Protein AF-A0A923EM56-F1 (afdb_monomer_lite)

pLDDT: mean 72.85, std 18.01, range [42.16, 94.0]

InterPro domains:
  IPR000380 DNA topoisomerase, type IA [PTHR42785] (2-36)
  IPR006171 TOPRIM domain [PF01751] (2-39)
  IPR006171 TOPRIM domain [PS50880] (1-57)
  IPR023405 DNA topoisomerase, type IA, core domain [SSF56712] (2-41)

Structure (mmCIF, N/CA/C/O backbone):
data_AF-A0A923EM56-F1
#
_entry.id   AF-A0A923EM56-F1
#
loop_
_atom_site.group_PDB
_atom_site.id
_atom_site.type_symbol
_atom_site.label_atom_id
_atom_site.label_alt_id
_atom_site.label_comp_id
_atom_site.label_asym_id
_atom_site.label_entity_id
_atom_site.label_seq_id
_atom_site.pdbx_PDB_ins_code
_atom_site.Cartn_x
_atom_site.Cartn_y
_atom_site.Cartn_z
_atom_site.occupancy
_atom_site.B_iso_or_equiv
_atom_site.auth_seq_id
_atom_site.auth_comp_id
_atom_site.auth_asym_id
_atom_site.auth_atom_id
_atom_site.pdbx_PDB_model_num
ATOM 1 N N . MET A 1 1 ? -4.767 3.330 -2.706 1.00 78.81 1 MET A N 1
ATOM 2 C CA . MET A 1 1 ? -3.478 2.669 -3.032 1.00 78.81 1 MET A CA 1
ATOM 3 C C . MET A 1 1 ? -2.353 3.545 -2.504 1.00 78.81 1 MET A C 1
ATOM 5 O O . MET A 1 1 ? -2.537 4.753 -2.492 1.00 78.81 1 MET A O 1
ATOM 9 N N . VAL A 1 2 ? -1.247 2.971 -2.023 1.00 88.81 2 VAL A N 1
ATOM 10 C CA . VAL A 1 2 ? -0.142 3.712 -1.366 1.00 88.81 2 VAL A CA 1
ATOM 11 C C . VAL A 1 2 ? 1.213 3.146 -1.805 1.00 88.81 2 VAL A C 1
ATOM 13 O O . VAL A 1 2 ? 1.265 1.971 -2.150 1.00 88.81 2 VAL A O 1
ATOM 16 N N . GLU A 1 3 ? 2.322 3.898 -1.772 1.00 88.81 3 GLU A N 1
ATOM 17 C CA . GLU A 1 3 ? 3.591 3.351 -2.288 1.00 88.81 3 GLU A CA 1
ATOM 18 C C . GLU A 1 3 ? 4.206 2.242 -1.416 1.00 88.81 3 GLU A C 1
ATOM 20 O O . GLU A 1 3 ? 4.853 1.334 -1.934 1.00 88.81 3 GLU A O 1
ATOM 25 N N . SER A 1 4 ? 3.979 2.264 -0.096 1.00 89.38 4 SER A N 1
ATOM 26 C CA . SER A 1 4 ? 4.655 1.359 0.837 1.00 89.38 4 SER A CA 1
ATOM 27 C C . SER A 1 4 ? 3.688 0.487 1.653 1.00 89.38 4 SER A C 1
ATOM 29 O O . SER A 1 4 ? 2.622 0.957 2.074 1.00 89.38 4 SER A O 1
ATOM 31 N N . PRO A 1 5 ? 4.058 -0.776 1.951 1.00 89.06 5 PRO A N 1
ATOM 32 C CA . PRO A 1 5 ? 3.236 -1.671 2.771 1.00 89.06 5 PRO A CA 1
ATOM 33 C C . PRO A 1 5 ? 3.018 -1.158 4.200 1.00 89.06 5 PRO A C 1
ATOM 35 O O . PRO A 1 5 ? 1.962 -1.377 4.790 1.00 89.06 5 PRO A O 1
ATOM 38 N N . ALA A 1 6 ? 4.007 -0.458 4.767 1.00 91.56 6 ALA A N 1
ATOM 39 C CA . ALA A 1 6 ? 3.915 0.105 6.113 1.00 91.56 6 ALA A CA 1
ATOM 40 C C . ALA A 1 6 ? 2.810 1.166 6.207 1.00 91.56 6 ALA A C 1
ATOM 42 O O . ALA A 1 6 ? 2.005 1.136 7.137 1.00 91.56 6 ALA A O 1
ATOM 43 N N . LYS A 1 7 ? 2.709 2.050 5.205 1.00 90.38 7 LYS A N 1
ATOM 44 C CA . LYS A 1 7 ? 1.653 3.066 5.165 1.00 90.38 7 LYS A CA 1
ATOM 45 C C . LYS A 1 7 ? 0.269 2.456 4.976 1.00 90.38 7 LYS A C 1
ATOM 47 O O . LY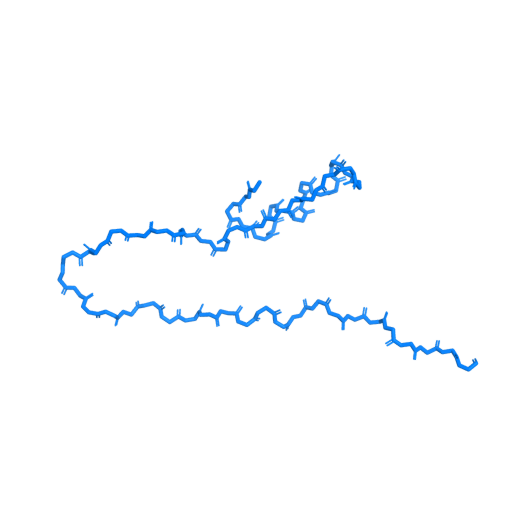S A 1 7 ? -0.660 2.882 5.654 1.00 90.38 7 LYS A O 1
ATOM 52 N N . ALA A 1 8 ? 0.134 1.426 4.137 1.00 92.62 8 ALA A N 1
ATOM 53 C CA . ALA A 1 8 ? -1.134 0.709 3.986 1.00 92.62 8 ALA A CA 1
ATOM 54 C C . ALA A 1 8 ? -1.625 0.125 5.326 1.00 92.62 8 ALA A C 1
ATOM 56 O O . ALA A 1 8 ? -2.791 0.291 5.675 1.00 92.62 8 ALA A O 1
ATOM 57 N N . LYS A 1 9 ? -0.724 -0.463 6.130 1.00 90.69 9 LYS A N 1
ATOM 58 C CA . LYS A 1 9 ? -1.060 -0.965 7.476 1.00 90.69 9 LYS A CA 1
ATOM 59 C C . LYS A 1 9 ? -1.530 0.141 8.416 1.00 90.69 9 LYS A C 1
ATOM 61 O O . LYS A 1 9 ? -2.480 -0.071 9.160 1.00 90.69 9 LYS A O 1
ATOM 66 N N . THR A 1 10 ? -0.868 1.294 8.405 1.00 93.56 10 THR A N 1
ATOM 67 C CA . THR A 1 10 ? -1.243 2.431 9.253 1.00 93.56 10 THR A CA 1
ATOM 68 C C . THR A 1 10 ? -2.600 3.004 8.852 1.00 93.56 10 THR A C 1
ATOM 70 O O . THR A 1 10 ? -3.452 3.198 9.708 1.00 93.56 10 THR A O 1
ATOM 73 N N . ILE A 1 11 ? -2.841 3.204 7.556 1.00 91.62 11 ILE A N 1
ATOM 74 C CA . ILE A 1 11 ? -4.093 3.785 7.057 1.00 91.62 11 ILE A CA 1
ATOM 75 C C . ILE A 1 11 ? -5.280 2.834 7.2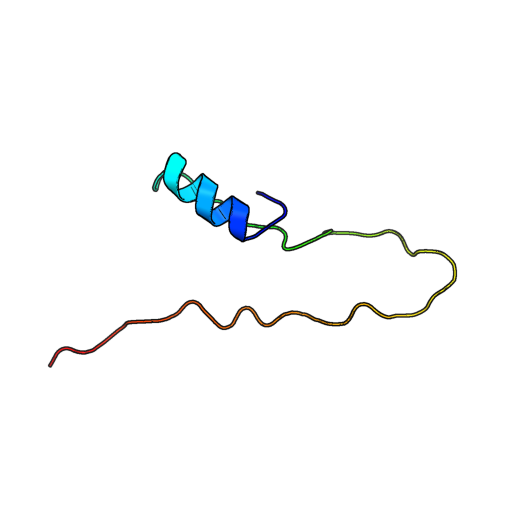73 1.00 91.62 11 ILE A C 1
ATOM 77 O O . ILE A 1 11 ? -6.351 3.293 7.663 1.00 91.62 11 ILE A O 1
ATOM 81 N N . ASN A 1 12 ? -5.087 1.516 7.137 1.00 91.94 12 ASN A N 1
ATOM 82 C CA . ASN A 1 12 ? -6.127 0.533 7.471 1.00 91.94 12 ASN A CA 1
ATOM 83 C C . ASN A 1 12 ? -6.615 0.646 8.924 1.00 91.94 12 ASN A C 1
ATOM 85 O O . ASN A 1 12 ? -7.784 0.385 9.186 1.00 91.94 12 ASN A O 1
ATOM 89 N N . LYS A 1 13 ? -5.751 1.048 9.870 1.00 92.88 13 LYS A N 1
ATOM 90 C CA . LYS A 1 13 ? -6.170 1.254 11.267 1.00 92.88 13 LYS A CA 1
ATOM 91 C C . LYS A 1 13 ? -7.124 2.435 11.426 1.00 92.88 13 LYS A C 1
ATOM 93 O O . LYS A 1 13 ? -7.931 2.420 12.345 1.00 92.88 13 LYS A O 1
ATOM 98 N N . TYR A 1 14 ? -7.013 3.445 10.565 1.00 94.00 14 TYR A N 1
ATOM 99 C CA . TYR A 1 14 ? -7.838 4.649 10.634 1.00 94.00 14 TYR A CA 1
ATOM 100 C C . TYR A 1 14 ? -9.148 4.516 9.854 1.00 94.00 14 TYR A C 1
ATOM 102 O O . TYR A 1 14 ? -10.156 5.057 10.288 1.00 94.00 14 TYR A O 1
ATOM 110 N N . LEU A 1 15 ? -9.144 3.807 8.720 1.00 91.94 15 LEU A N 1
ATOM 111 C CA . LEU A 1 15 ? -10.323 3.679 7.853 1.00 91.94 15 LEU A CA 1
ATOM 112 C C . LEU A 1 15 ? -11.256 2.522 8.232 1.00 91.94 15 LEU A C 1
ATOM 114 O O . LEU A 1 15 ? -12.418 2.534 7.838 1.00 91.94 15 LEU A O 1
ATOM 118 N N . GLY A 1 16 ? -10.769 1.523 8.971 1.00 89.38 16 GLY A N 1
ATOM 119 C CA . GLY A 1 16 ? -11.575 0.363 9.347 1.00 89.38 16 GLY A CA 1
ATOM 120 C C . GLY A 1 16 ? -11.865 -0.584 8.177 1.00 89.38 16 GLY A C 1
ATOM 121 O O . GLY A 1 16 ? -11.114 -0.651 7.203 1.00 89.38 16 GLY A O 1
ATOM 122 N N . ASN A 1 17 ? -12.936 -1.369 8.304 1.00 90.00 17 ASN A N 1
ATOM 123 C CA . ASN A 1 17 ? -13.231 -2.505 7.423 1.00 90.00 17 ASN A CA 1
ATOM 124 C C . ASN A 1 17 ? -13.899 -2.123 6.096 1.00 90.00 17 ASN A C 1
ATOM 126 O O . ASN A 1 17 ? -13.947 -2.953 5.190 1.00 90.00 17 ASN A O 1
ATOM 130 N N . ASP A 1 18 ? -14.372 -0.886 5.966 1.00 93.56 18 ASP A N 1
ATOM 131 C CA . ASP A 1 18 ? -15.072 -0.418 4.765 1.00 93.56 18 ASP A CA 1
ATOM 132 C C . ASP A 1 18 ? -14.113 -0.137 3.598 1.00 93.56 18 ASP A C 1
ATOM 134 O O . ASP A 1 18 ? -14.534 -0.004 2.449 1.00 93.56 18 ASP A O 1
ATOM 138 N N . TYR A 1 19 ? -12.804 -0.082 3.874 1.00 91.56 19 TYR A N 1
ATOM 139 C CA . TYR A 1 19 ? -11.779 0.225 2.884 1.00 91.56 19 TYR A CA 1
ATOM 140 C C . TYR A 1 19 ? -10.671 -0.825 2.854 1.00 91.56 19 TYR A C 1
ATOM 142 O O . TYR A 1 19 ? -10.082 -1.194 3.868 1.00 91.56 19 TYR A O 1
ATOM 150 N N . VAL A 1 20 ? -10.305 -1.247 1.641 1.00 89.38 20 VAL A N 1
ATOM 151 C CA . VAL A 1 20 ? -9.157 -2.130 1.407 1.00 89.38 20 VAL A CA 1
ATOM 152 C C . VAL A 1 20 ? -7.990 -1.313 0.862 1.00 89.38 20 VAL A C 1
ATOM 154 O O . VAL A 1 20 ? -7.926 -1.003 -0.331 1.00 89.38 20 VAL A O 1
ATOM 157 N N . VAL A 1 21 ? -7.022 -0.983 1.721 1.00 89.19 21 VAL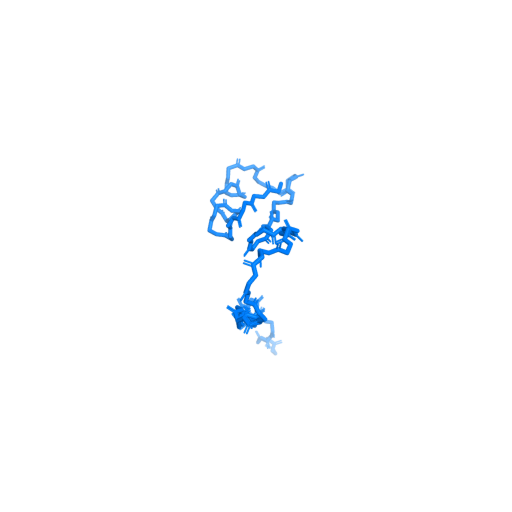 A N 1
ATOM 158 C CA . VAL A 1 21 ? -5.806 -0.281 1.292 1.00 89.19 21 VAL A CA 1
ATOM 159 C C . VAL A 1 21 ? -4.733 -1.284 0.874 1.00 89.19 21 VAL A C 1
ATOM 161 O O . VAL A 1 21 ? -4.270 -2.113 1.654 1.00 89.19 21 VAL A O 1
ATOM 164 N N . LYS A 1 22 ? -4.307 -1.182 -0.385 1.00 90.06 22 LYS A N 1
ATOM 165 C CA . LYS A 1 22 ? -3.226 -1.972 -0.990 1.00 90.06 22 LYS A CA 1
ATOM 166 C C . LYS A 1 22 ? -2.008 -1.085 -1.282 1.00 90.06 22 LYS A C 1
ATOM 168 O O . LYS A 1 22 ? -2.158 0.125 -1.493 1.00 90.06 22 LYS A O 1
ATOM 173 N N . SER A 1 23 ? -0.815 -1.686 -1.296 1.00 89.88 23 SER A N 1
ATOM 174 C CA . SER A 1 23 ? 0.452 -0.994 -1.579 1.00 89.88 23 SER A CA 1
ATOM 175 C C . SER A 1 23 ? 1.044 -1.360 -2.944 1.00 89.88 23 SER A C 1
ATOM 177 O O . SER A 1 23 ? 0.997 -2.533 -3.303 1.00 89.88 23 SER A O 1
ATOM 179 N N . SER A 1 24 ? 1.658 -0.405 -3.655 1.00 84.75 24 SER A N 1
ATOM 180 C CA . SER A 1 24 ? 2.287 -0.633 -4.971 1.00 84.75 24 SER A CA 1
ATOM 181 C C . SER A 1 24 ? 3.709 -1.203 -4.914 1.00 84.75 24 SER A C 1
ATOM 183 O O . SER A 1 24 ? 4.264 -1.517 -5.958 1.00 84.75 24 SER A O 1
ATOM 185 N N . VAL A 1 25 ? 4.302 -1.352 -3.721 1.00 83.50 25 VAL A N 1
ATOM 186 C CA . VAL A 1 25 ? 5.641 -1.946 -3.472 1.00 83.50 25 VAL A CA 1
ATOM 187 C C . VAL A 1 25 ? 6.796 -1.239 -4.223 1.00 83.50 25 VAL A C 1
ATOM 189 O O . VAL A 1 25 ? 7.950 -1.639 -4.106 1.00 83.50 25 VAL A O 1
ATOM 192 N N . GLY A 1 26 ? 6.531 -0.140 -4.933 1.00 79.62 26 GLY A N 1
ATOM 193 C CA . GLY A 1 26 ? 7.512 0.606 -5.719 1.00 79.62 26 GLY A CA 1
ATOM 194 C C . GLY A 1 26 ? 6.887 1.318 -6.919 1.00 79.62 26 GLY A C 1
ATOM 195 O O . GLY A 1 26 ? 5.674 1.567 -6.949 1.00 79.62 26 GLY A O 1
ATOM 196 N N . HIS A 1 27 ? 7.731 1.649 -7.900 1.00 82.31 27 HIS A N 1
ATOM 197 C CA . HIS A 1 27 ? 7.305 2.183 -9.190 1.00 82.31 27 HIS A CA 1
ATOM 198 C C . HIS A 1 27 ? 6.665 1.075 -10.028 1.00 82.31 27 HIS A C 1
ATOM 200 O O . HIS A 1 27 ? 7.199 -0.023 -10.153 1.00 82.31 27 HIS A O 1
ATOM 206 N N . ILE A 1 28 ? 5.496 1.370 -10.591 1.00 82.06 28 ILE A N 1
ATOM 207 C CA . ILE A 1 28 ? 4.726 0.405 -11.388 1.00 82.06 28 ILE A CA 1
ATOM 208 C C . ILE A 1 28 ? 5.260 0.357 -12.825 1.00 82.06 28 ILE A C 1
ATOM 210 O O . ILE A 1 28 ? 5.162 -0.666 -13.499 1.00 82.06 28 ILE A O 1
ATOM 214 N N . ARG A 1 29 ? 5.817 1.471 -13.308 1.00 81.44 29 ARG A N 1
ATOM 215 C CA . ARG A 1 29 ? 6.424 1.600 -14.632 1.00 81.44 29 ARG A CA 1
ATOM 216 C C . ARG A 1 29 ? 7.560 2.601 -14.533 1.00 81.44 29 ARG A C 1
ATOM 218 O O . ARG A 1 29 ? 7.326 3.720 -14.089 1.00 81.44 29 ARG A O 1
ATOM 225 N N . ASP A 1 30 ? 8.730 2.199 -15.000 1.00 79.25 30 ASP A N 1
ATOM 226 C CA . ASP A 1 30 ? 9.887 3.074 -15.141 1.00 79.25 30 ASP A CA 1
ATOM 227 C C . ASP A 1 30 ? 10.252 3.192 -16.624 1.00 79.25 30 ASP A C 1
ATOM 229 O O . ASP A 1 30 ? 10.009 2.277 -17.419 1.00 79.25 30 ASP A O 1
ATOM 233 N N . LEU A 1 31 ? 10.806 4.343 -17.006 1.00 79.25 31 LEU A N 1
ATOM 234 C CA . LEU A 1 31 ? 11.370 4.525 -18.339 1.00 79.25 31 LEU A CA 1
ATOM 235 C C . LEU A 1 31 ? 12.673 3.719 -18.456 1.00 79.25 31 LEU A C 1
ATOM 237 O O . LEU A 1 31 ? 13.393 3.576 -17.464 1.00 79.25 31 LEU A O 1
ATOM 241 N N . PRO A 1 32 ? 13.023 3.231 -19.659 1.00 78.19 32 PRO A N 1
ATOM 242 C CA . PRO A 1 32 ? 14.343 2.665 -19.883 1.00 78.19 32 PRO A CA 1
ATOM 243 C C . PRO A 1 32 ? 15.392 3.758 -19.646 1.00 78.19 32 PRO A C 1
ATOM 245 O O . PRO A 1 32 ? 15.477 4.728 -20.397 1.00 78.19 32 PRO A O 1
ATOM 248 N N . THR A 1 33 ? 16.178 3.628 -18.578 1.00 74.88 33 THR A N 1
ATOM 249 C CA . THR A 1 33 ? 17.264 4.570 -18.295 1.00 74.88 33 THR A CA 1
ATOM 250 C C . THR A 1 33 ? 18.404 4.274 -19.262 1.00 74.88 33 THR A C 1
ATOM 252 O O . THR A 1 33 ? 18.931 3.159 -19.278 1.00 74.88 33 THR A O 1
ATOM 255 N N . SER A 1 34 ? 18.759 5.238 -20.108 1.00 64.75 34 SER A N 1
ATOM 256 C CA . SER A 1 34 ? 19.768 5.067 -21.154 1.00 64.75 34 SER A CA 1
ATOM 257 C C . SER A 1 3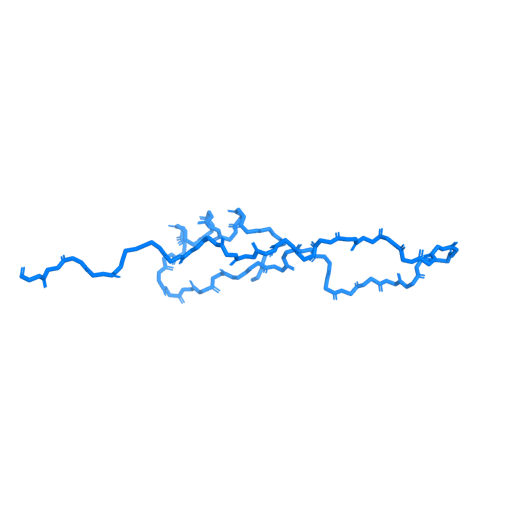4 ? 21.120 4.654 -20.557 1.00 64.75 34 SER A C 1
ATOM 259 O O . SER A 1 34 ? 21.763 5.460 -19.887 1.00 64.75 34 SER A O 1
ATOM 261 N N . GLY A 1 35 ? 21.556 3.416 -20.815 1.00 65.00 35 GLY A N 1
ATOM 262 C CA . GLY A 1 35 ? 22.951 2.997 -20.628 1.00 65.00 35 GLY A CA 1
ATOM 263 C C . GLY A 1 35 ? 23.230 1.788 -19.731 1.00 65.00 35 GLY A C 1
ATOM 264 O O . GLY A 1 35 ? 24.380 1.363 -19.684 1.00 65.00 35 GLY A O 1
ATOM 265 N N . SER A 1 36 ? 22.254 1.180 -19.053 1.00 56.81 36 SER A N 1
ATOM 266 C CA . SER A 1 36 ? 22.530 -0.020 -18.246 1.00 56.81 36 SER A CA 1
ATOM 267 C C . SER A 1 36 ? 21.447 -1.084 -18.376 1.00 56.81 36 SER A C 1
ATOM 269 O O . SER A 1 36 ? 20.336 -0.987 -17.858 1.00 56.81 36 SER A O 1
ATOM 271 N N . ALA A 1 37 ? 21.819 -2.156 -19.074 1.00 56.53 37 ALA A N 1
ATOM 272 C CA . ALA A 1 37 ? 21.175 -3.445 -18.956 1.00 56.53 37 ALA A CA 1
ATOM 273 C C . ALA A 1 37 ? 21.092 -3.841 -17.472 1.00 56.53 37 ALA A C 1
ATOM 275 O O . ALA A 1 37 ? 22.105 -3.898 -16.778 1.00 56.53 37 ALA A O 1
ATOM 276 N N . SER A 1 38 ? 19.871 -4.120 -17.014 1.00 57.44 38 SER A N 1
ATOM 277 C CA . SER A 1 38 ? 19.555 -5.036 -15.914 1.00 57.44 38 SER A CA 1
ATOM 278 C C . SER A 1 38 ? 20.453 -4.969 -14.669 1.00 57.44 38 SER A C 1
ATOM 280 O O . SER A 1 38 ? 21.461 -5.666 -14.580 1.00 57.44 38 SER A O 1
ATOM 282 N N . LYS A 1 39 ? 19.989 -4.272 -13.629 1.00 55.62 39 LYS A N 1
ATOM 283 C CA . LYS A 1 39 ? 20.063 -4.776 -12.246 1.00 55.62 39 LYS A CA 1
ATOM 284 C C . LYS A 1 39 ? 19.150 -3.958 -11.332 1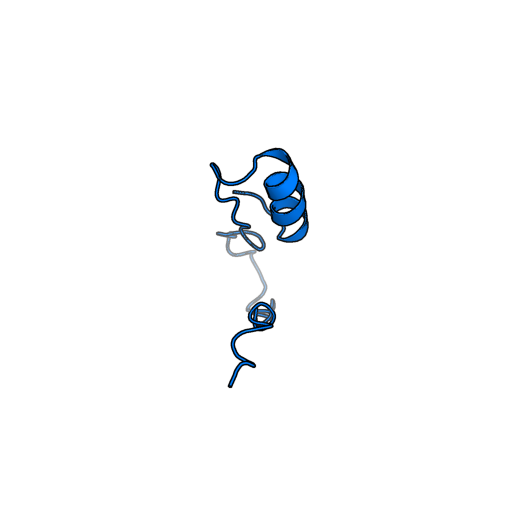.00 55.62 39 LYS A C 1
ATOM 286 O O . LYS A 1 39 ? 19.564 -2.987 -10.712 1.00 55.62 39 LYS A O 1
ATOM 291 N N . LYS A 1 40 ? 17.916 -4.427 -11.158 1.00 53.38 40 LYS A N 1
ATOM 292 C CA . LYS A 1 40 ? 17.316 -4.413 -9.824 1.00 53.38 40 LYS A CA 1
ATOM 293 C C . LYS A 1 40 ? 16.597 -5.730 -9.585 1.00 53.38 40 LYS A C 1
ATOM 295 O O . LYS A 1 40 ? 15.423 -5.915 -9.873 1.00 53.38 40 LYS A O 1
ATOM 300 N N . SER A 1 41 ? 17.414 -6.660 -9.117 1.00 55.53 41 SER A N 1
ATOM 301 C CA . SER A 1 41 ? 17.045 -7.811 -8.313 1.00 55.53 41 SER A CA 1
ATOM 302 C C . SER A 1 41 ? 15.966 -7.498 -7.276 1.00 55.53 41 SER A C 1
ATOM 304 O O . SER A 1 41 ? 15.951 -6.407 -6.702 1.00 55.53 41 SER A O 1
ATOM 306 N N . ALA A 1 42 ? 15.230 -8.559 -6.950 1.00 55.69 42 ALA A N 1
ATOM 307 C CA . ALA A 1 42 ? 14.433 -8.769 -5.747 1.00 55.69 42 ALA A CA 1
ATOM 308 C C . ALA A 1 42 ? 12.956 -8.370 -5.845 1.00 55.69 42 ALA A C 1
ATOM 310 O O . ALA A 1 42 ? 12.477 -7.463 -5.163 1.00 55.69 42 ALA A O 1
ATOM 311 N N . ASP A 1 43 ? 12.218 -9.203 -6.583 1.00 50.59 43 ASP A N 1
ATOM 312 C CA . ASP A 1 43 ? 10.991 -9.791 -6.043 1.00 50.59 43 ASP A CA 1
ATOM 313 C C . ASP A 1 43 ? 11.277 -10.266 -4.605 1.00 50.59 43 ASP A C 1
ATOM 315 O O . ASP A 1 43 ? 11.882 -11.310 -4.363 1.00 50.59 43 ASP A O 1
ATOM 319 N N . SER A 1 44 ? 10.981 -9.406 -3.631 1.00 50.59 44 SER A N 1
ATOM 320 C CA . SER A 1 44 ? 11.056 -9.758 -2.219 1.00 50.59 44 SER A CA 1
ATOM 321 C C . SER A 1 44 ? 9.777 -10.512 -1.902 1.00 50.59 44 SER A C 1
ATOM 323 O O . SER A 1 44 ? 8.793 -9.910 -1.478 1.00 50.59 44 SER A O 1
ATOM 325 N N . THR A 1 45 ? 9.790 -11.810 -2.200 1.00 47.62 45 THR A N 1
ATOM 326 C CA . THR A 1 45 ? 8.925 -12.859 -1.650 1.00 47.62 45 THR A CA 1
ATOM 327 C C . THR A 1 45 ? 8.048 -12.366 -0.495 1.00 47.62 45 THR A C 1
ATOM 329 O O . THR A 1 45 ? 8.446 -12.340 0.672 1.00 47.62 45 THR A O 1
ATOM 332 N N . ALA A 1 46 ? 6.805 -12.005 -0.811 1.00 49.50 46 ALA A N 1
ATOM 333 C CA . ALA A 1 46 ? 5.763 -11.744 0.173 1.00 49.50 46 ALA A CA 1
ATOM 334 C C . ALA A 1 46 ? 5.194 -13.068 0.721 1.00 49.50 46 ALA A C 1
ATOM 336 O O . ALA A 1 46 ? 3.987 -13.276 0.767 1.00 49.50 46 ALA A O 1
ATOM 337 N N . THR A 1 47 ? 6.055 -13.979 1.175 1.00 43.22 47 THR A N 1
ATOM 338 C CA . THR A 1 47 ? 5.686 -15.073 2.079 1.00 43.22 47 THR A CA 1
ATOM 339 C C . THR A 1 47 ? 5.973 -14.627 3.506 1.00 43.22 47 THR A C 1
ATOM 341 O O . THR A 1 47 ? 7.026 -14.914 4.061 1.00 43.22 47 THR A O 1
ATOM 344 N N . LYS A 1 48 ? 5.029 -13.899 4.117 1.00 52.16 48 LYS A N 1
ATOM 345 C CA . LYS A 1 48 ? 4.849 -13.823 5.584 1.00 52.16 48 LYS A CA 1
ATOM 346 C C . LYS A 1 48 ? 3.522 -13.132 5.909 1.00 52.16 48 LYS A C 1
ATOM 348 O O . LYS A 1 48 ? 3.463 -11.935 6.176 1.00 52.16 48 LYS A O 1
ATOM 353 N N . GLY A 1 49 ? 2.443 -13.912 5.871 1.00 42.16 49 GLY A N 1
ATOM 354 C CA . GLY A 1 49 ? 1.098 -13.430 6.189 1.00 42.16 49 GLY A CA 1
ATOM 355 C C . GLY A 1 49 ? 0.029 -14.514 6.311 1.00 42.16 49 GLY A C 1
ATOM 356 O O . GLY A 1 49 ? -1.132 -14.221 6.078 1.00 42.16 49 GLY A O 1
ATOM 357 N N . ALA A 1 50 ? 0.390 -15.749 6.662 1.00 43.72 50 ALA A N 1
ATOM 358 C CA . ALA A 1 50 ? -0.569 -16.767 7.086 1.00 43.72 50 ALA A CA 1
ATOM 359 C C . ALA A 1 50 ? -0.036 -17.415 8.368 1.00 43.72 50 ALA A C 1
ATOM 361 O O . ALA A 1 50 ? 0.628 -18.448 8.339 1.00 43.72 50 ALA A O 1
ATOM 362 N N . LYS A 1 51 ? -0.256 -16.753 9.508 1.00 50.75 51 LYS A N 1
ATOM 363 C CA . LYS A 1 51 ? -0.138 -17.392 10.819 1.00 50.75 51 LYS A CA 1
ATOM 364 C C . LYS A 1 51 ? -1.552 -17.566 11.370 1.00 50.75 51 LYS A C 1
ATOM 366 O O . LYS A 1 51 ? -2.252 -16.577 11.550 1.00 50.75 51 LYS A O 1
ATOM 371 N N . SER A 1 52 ? -1.882 -18.819 11.686 1.00 46.94 52 SER A N 1
ATOM 372 C CA . SER A 1 52 ? -2.986 -19.282 12.543 1.00 46.94 52 SER A CA 1
ATOM 373 C C . SER A 1 52 ? -4.317 -19.678 11.879 1.00 46.94 52 SER A C 1
ATOM 375 O O . SER A 1 52 ? -5.299 -18.948 11.913 1.00 46.94 52 SER A O 1
ATOM 377 N N . LEU A 1 53 ? -4.366 -20.911 11.368 1.00 52.91 53 LEU A N 1
ATOM 378 C CA . LEU A 1 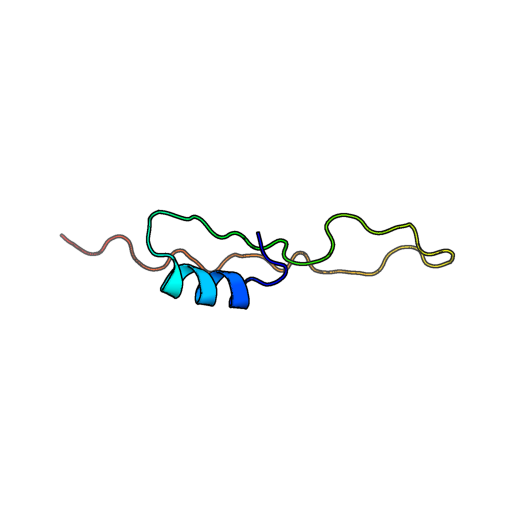53 ? -5.540 -21.800 11.348 1.00 52.91 53 LEU A CA 1
ATOM 379 C C . LEU A 1 53 ? -4.930 -23.217 11.269 1.00 52.91 53 LEU A C 1
ATOM 381 O O . LEU A 1 53 ? -4.127 -23.451 10.378 1.00 52.91 53 LEU A O 1
ATOM 385 N N . LYS A 1 54 ? -5.102 -24.193 12.163 1.00 44.72 54 LYS A N 1
ATOM 386 C CA . LYS A 1 54 ? -6.207 -24.587 13.032 1.00 44.72 54 LYS A CA 1
ATOM 387 C C . LYS A 1 54 ? -5.618 -25.484 14.140 1.00 44.72 54 LYS A C 1
ATOM 389 O O . LYS A 1 54 ? -5.074 -26.538 13.838 1.00 44.72 54 LYS A O 1
ATOM 394 N N . GLY A 1 55 ? -5.744 -25.090 15.402 1.00 52.78 55 GLY A N 1
ATOM 395 C CA . GLY A 1 55 ? -5.638 -26.002 16.542 1.00 52.78 55 GLY A CA 1
ATOM 396 C C . GLY A 1 55 ? -6.975 -25.987 17.269 1.00 52.78 55 GLY A C 1
ATOM 397 O O . GLY A 1 55 ? -7.286 -24.989 17.913 1.00 52.78 55 GLY A O 1
ATOM 398 N N . ARG A 1 56 ? -7.797 -27.020 17.064 1.00 62.19 56 ARG A N 1
ATOM 399 C CA . ARG A 1 56 ? -8.954 -27.396 17.899 1.00 62.19 56 ARG A CA 1
ATOM 400 C C . ARG A 1 56 ? -9.527 -28.707 17.362 1.00 62.19 56 ARG A C 1
ATOM 402 O O . ARG A 1 56 ? -10.339 -28.693 16.437 1.00 62.19 56 ARG A O 1
ATOM 409 N N . THR A 1 57 ? -8.997 -29.807 17.885 1.00 57.25 57 THR A N 1
ATOM 410 C CA . THR A 1 57 ? -9.832 -30.914 18.371 1.00 57.25 57 THR A CA 1
ATOM 411 C C . THR A 1 57 ? -10.643 -30.427 19.562 1.00 57.25 57 THR A C 1
ATOM 413 O O . THR A 1 57 ? -10.081 -29.598 20.320 1.00 57.25 57 THR A O 1
#

Organism: Klebsiella pneumoniae (NCBI:txid573)

Foldseek 3Di:
DEADPVVQVVVCVVPDDVDRRDHPPHDPDDDPDPDDDDDDDDPPPPPDDDDDDDDDD

Sequence (57 aa):
MVESPAKAKTINKYLGNDYVVKSSVGHIRDLPTSGSASKKSADSTATKGAKSLKGRT

Secondary structure (DSSP, 8-state):
-BS-HHHHHHHHHHHGGG----B--S-S-----TT----------------------

Radius of gyration: 17.22 Å; chains: 1; bounding box: 38×36×40 Å